Protein AF-A0A399CWS2-F1 (afdb_monomer_lite)

Sequence (93 aa):
MTEQEFKNSVLPFSRKLYPMLKRILREEEETRDALQDLIVKLWNKRHELKKCQNQKAYIFTVARNYCFDLLKKKRTARFSENGELLFFNGRSR

Organism: NCBI:txid1628158

Structure (mmCIF, N/CA/C/O backbone):
data_AF-A0A399CWS2-F1
#
_entry.id   AF-A0A399CWS2-F1
#
loop_
_atom_site.group_PDB
_atom_site.id
_atom_site.type_symbol
_atom_site.label_atom_id
_atom_site.label_alt_id
_atom_site.label_comp_id
_atom_site.label_asym_id
_atom_site.label_entity_id
_atom_site.label_seq_id
_atom_site.pdbx_PDB_ins_code
_atom_site.Cartn_x
_atom_site.Cartn_y
_atom_site.Cartn_z
_atom_site.occupancy
_atom_site.B_iso_or_equiv
_atom_site.auth_seq_id
_atom_site.auth_comp_id
_atom_site.auth_asym_id
_atom_site.auth_atom_id
_atom_site.pdbx_PDB_model_num
ATOM 1 N N . MET A 1 1 ? -9.969 10.367 10.272 1.00 83.31 1 MET A N 1
ATOM 2 C CA . MET A 1 1 ? -9.001 9.572 11.045 1.00 83.31 1 MET A CA 1
ATOM 3 C C . MET A 1 1 ? -7.849 10.497 11.364 1.00 83.31 1 MET A C 1
ATOM 5 O O . MET A 1 1 ? -7.444 11.225 10.459 1.00 83.31 1 MET A O 1
ATOM 9 N N . THR A 1 2 ? -7.416 10.536 12.618 1.00 90.69 2 THR A N 1
ATOM 10 C CA . THR A 1 2 ? -6.259 11.329 13.053 1.00 90.69 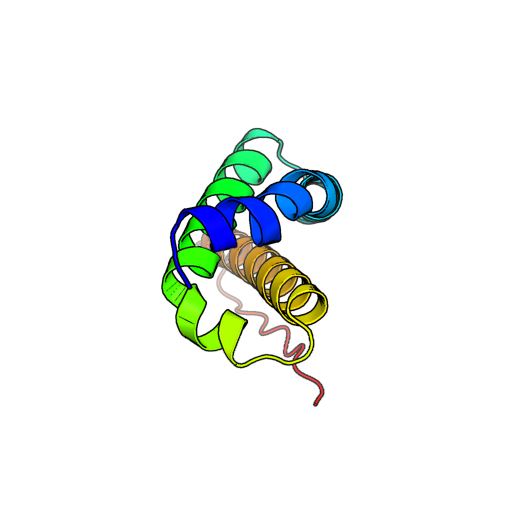2 THR A CA 1
ATOM 11 C C . THR A 1 2 ? -4.953 10.641 12.646 1.00 90.69 2 THR A C 1
ATOM 13 O O . THR A 1 2 ? -4.945 9.483 12.221 1.00 90.69 2 THR A O 1
ATOM 16 N N . GLU A 1 3 ? -3.833 11.351 12.758 1.00 87.94 3 GLU A N 1
ATOM 17 C CA . GLU A 1 3 ? -2.509 10.794 12.466 1.00 87.94 3 GLU A CA 1
ATOM 18 C C . GLU A 1 3 ? -2.169 9.599 13.365 1.00 87.94 3 GLU A C 1
ATOM 20 O O . GLU A 1 3 ? -1.711 8.565 12.882 1.00 87.94 3 GLU A O 1
ATOM 25 N N . GLN A 1 4 ? -2.457 9.708 14.662 1.00 88.69 4 GLN A N 1
ATOM 26 C CA . GLN A 1 4 ? -2.195 8.645 15.634 1.00 88.69 4 GLN A CA 1
ATOM 27 C C . GLN A 1 4 ? -3.041 7.394 15.360 1.00 88.69 4 GLN A C 1
ATOM 29 O O . GLN A 1 4 ? -2.513 6.283 15.369 1.00 88.69 4 GLN A O 1
ATOM 34 N N . GLU A 1 5 ? -4.330 7.559 15.040 1.00 87.56 5 GLU A N 1
ATOM 35 C CA . GLU A 1 5 ? -5.205 6.439 14.663 1.00 87.56 5 GLU A CA 1
ATOM 36 C C . GLU A 1 5 ? -4.676 5.705 13.419 1.00 87.56 5 GLU A C 1
ATOM 38 O O . GLU A 1 5 ? -4.647 4.474 13.381 1.00 87.56 5 GLU A O 1
ATOM 43 N N . PHE A 1 6 ? -4.216 6.451 12.409 1.00 88.88 6 PHE A N 1
ATOM 44 C CA . PHE A 1 6 ? -3.629 5.856 11.210 1.00 88.88 6 PHE A CA 1
ATOM 45 C C . PHE A 1 6 ? -2.334 5.117 11.525 1.00 88.88 6 PHE A C 1
ATOM 47 O O . PHE A 1 6 ? -2.152 3.998 11.053 1.00 88.88 6 PHE A O 1
ATOM 54 N N . LYS A 1 7 ? -1.449 5.711 12.333 1.00 88.00 7 LYS A N 1
ATOM 55 C CA . LYS A 1 7 ? -0.189 5.075 12.728 1.00 88.00 7 LYS A CA 1
ATOM 56 C C . LYS A 1 7 ? -0.444 3.737 13.425 1.00 88.00 7 LYS A C 1
ATOM 58 O O . LYS A 1 7 ? 0.172 2.742 13.058 1.00 88.00 7 LYS A O 1
ATOM 63 N N . ASN A 1 8 ? -1.412 3.686 14.336 1.00 88.44 8 ASN A N 1
ATOM 64 C CA . ASN A 1 8 ? -1.738 2.475 15.091 1.00 88.44 8 ASN A CA 1
ATOM 65 C C . ASN A 1 8 ? -2.480 1.417 14.262 1.00 88.44 8 ASN A C 1
ATOM 67 O O . ASN A 1 8 ? -2.293 0.224 14.490 1.00 88.44 8 ASN A O 1
ATOM 71 N N . SER A 1 9 ? -3.309 1.831 13.299 1.00 85.00 9 SER A N 1
ATOM 72 C CA . SER A 1 9 ? -4.054 0.893 12.454 1.00 85.00 9 SER A CA 1
ATOM 73 C C . SER A 1 9 ? -3.228 0.418 11.258 1.00 85.00 9 SER A C 1
ATOM 75 O O . SER A 1 9 ? -3.133 -0.779 11.024 1.00 85.00 9 SER A O 1
ATOM 77 N N . VAL A 1 10 ? -2.584 1.322 10.512 1.00 86.88 10 VAL A N 1
ATOM 78 C CA . VAL A 1 10 ? -2.008 1.045 9.185 1.00 86.88 10 VAL A CA 1
ATOM 79 C C . VAL A 1 10 ? -0.536 0.627 9.230 1.00 86.88 10 VAL A C 1
ATOM 81 O O . VAL A 1 10 ? -0.167 -0.311 8.524 1.00 86.88 10 VAL A O 1
ATOM 84 N N . LEU A 1 11 ? 0.310 1.236 10.073 1.00 86.62 11 LEU A N 1
ATOM 85 C CA . LEU A 1 11 ? 1.746 0.891 10.111 1.00 86.62 11 LEU A CA 1
ATOM 86 C C . LEU A 1 11 ? 2.039 -0.577 10.466 1.00 86.62 11 LEU A C 1
ATOM 88 O O . LEU A 1 11 ? 2.959 -1.148 9.874 1.00 86.62 11 LEU A O 1
ATOM 92 N N . PRO A 1 12 ? 1.275 -1.253 11.349 1.00 89.50 12 PRO A N 1
ATOM 93 C CA . PRO A 1 12 ? 1.472 -2.682 11.588 1.00 89.50 12 PRO A CA 1
ATOM 94 C C . PRO A 1 12 ? 1.264 -3.544 10.335 1.00 89.50 12 PRO A C 1
ATOM 96 O O . PRO A 1 12 ? 1.839 -4.632 10.233 1.00 89.50 12 PRO A O 1
ATOM 99 N N . PHE A 1 13 ? 0.471 -3.076 9.361 1.00 88.19 13 PHE A N 1
ATOM 100 C CA . PHE A 1 13 ? 0.304 -3.780 8.091 1.00 88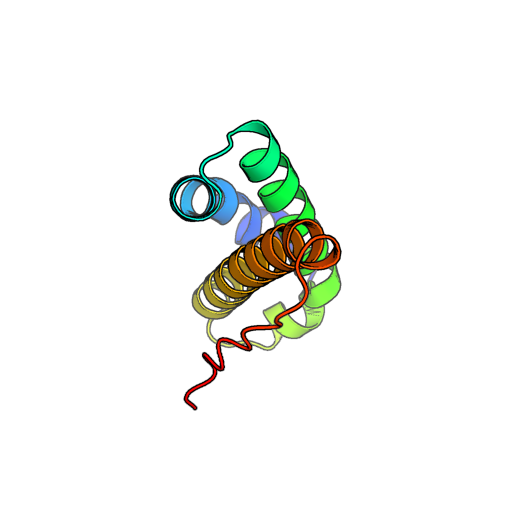.19 13 PHE A CA 1
ATOM 101 C C . PHE A 1 13 ? 1.539 -3.685 7.208 1.00 88.19 13 PHE A C 1
ATOM 103 O O . PHE A 1 13 ? 1.748 -4.613 6.438 1.00 88.19 13 PHE A O 1
ATOM 110 N N . SER A 1 14 ? 2.402 -2.675 7.350 1.00 87.62 14 SER A N 1
ATOM 111 C CA . SER A 1 14 ? 3.624 -2.557 6.543 1.00 87.62 14 SER A CA 1
ATOM 112 C C . SER A 1 14 ? 4.481 -3.824 6.613 1.00 87.62 14 SER A C 1
ATOM 114 O O . SER A 1 14 ? 4.878 -4.364 5.582 1.00 87.62 14 SER A O 1
ATOM 116 N N . ARG A 1 15 ? 4.658 -4.389 7.818 1.00 88.12 15 ARG A N 1
ATOM 117 C CA . ARG A 1 15 ? 5.380 -5.660 8.017 1.00 88.12 15 ARG A CA 1
ATOM 118 C C . ARG A 1 15 ? 4.691 -6.860 7.360 1.00 88.12 15 ARG A C 1
ATOM 120 O O . ARG A 1 15 ? 5.364 -7.785 6.925 1.00 88.12 15 ARG A O 1
ATOM 127 N N . LYS A 1 16 ? 3.356 -6.857 7.283 1.00 89.12 16 LYS A N 1
ATOM 128 C CA . LYS A 1 16 ? 2.559 -7.940 6.674 1.00 89.12 16 LYS A CA 1
ATOM 129 C C . LYS A 1 16 ? 2.446 -7.812 5.156 1.00 89.12 16 LYS A C 1
ATOM 131 O O . LYS A 1 16 ? 2.299 -8.812 4.462 1.00 89.12 16 LYS A O 1
ATOM 136 N N . LEU A 1 17 ? 2.493 -6.586 4.650 1.00 90.62 17 LEU A N 1
ATOM 137 C CA . LEU A 1 17 ? 2.409 -6.268 3.233 1.00 90.62 17 LEU A CA 1
ATOM 138 C C . LEU A 1 17 ? 3.753 -6.488 2.542 1.00 90.62 17 LEU A C 1
ATOM 140 O O . LEU A 1 17 ? 3.767 -6.987 1.422 1.00 90.62 17 LEU A O 1
ATOM 144 N N . TYR A 1 18 ? 4.872 -6.201 3.212 1.00 91.81 18 TYR A N 1
ATOM 145 C CA . TYR A 1 18 ? 6.201 -6.287 2.604 1.00 91.81 18 TYR A CA 1
ATOM 146 C C . TYR A 1 18 ? 6.496 -7.634 1.909 1.00 91.81 18 TYR A C 1
ATOM 148 O O . TYR A 1 18 ? 6.845 -7.604 0.730 1.00 91.81 18 TYR A O 1
ATOM 156 N N . PRO A 1 19 ? 6.269 -8.820 2.521 1.00 91.25 19 PRO A N 1
ATOM 157 C CA . PRO A 1 19 ? 6.507 -10.095 1.835 1.00 91.25 19 PRO A CA 1
ATOM 158 C C . PRO A 1 19 ? 5.614 -10.294 0.603 1.00 91.25 19 PRO A C 1
ATOM 160 O O . PRO A 1 19 ? 6.037 -10.882 -0.393 1.00 91.25 19 PRO A O 1
ATOM 163 N N . MET A 1 20 ? 4.375 -9.787 0.645 1.00 91.00 20 MET A N 1
ATOM 164 C CA . MET A 1 20 ? 3.458 -9.834 -0.495 1.00 91.00 20 MET A CA 1
ATOM 165 C C . MET A 1 20 ? 3.962 -8.950 -1.638 1.00 91.00 20 MET A C 1
ATOM 167 O O . MET A 1 20 ? 4.013 -9.419 -2.774 1.00 91.00 20 MET A O 1
ATOM 171 N N . LEU A 1 21 ? 4.341 -7.704 -1.340 1.00 91.19 21 LEU A N 1
ATOM 172 C CA . LEU A 1 21 ? 4.884 -6.761 -2.321 1.00 91.19 21 LEU A CA 1
ATOM 173 C C . LEU A 1 21 ? 6.177 -7.318 -2.930 1.00 91.19 21 LEU A C 1
ATOM 175 O O . LEU A 1 21 ? 6.278 -7.398 -4.152 1.00 91.19 21 LEU A O 1
ATOM 179 N N . LYS A 1 22 ? 7.101 -7.817 -2.098 1.00 92.62 22 LYS A N 1
ATOM 180 C CA . LYS A 1 22 ? 8.373 -8.411 -2.536 1.00 92.62 22 LYS A CA 1
ATOM 181 C C . LYS A 1 22 ? 8.170 -9.588 -3.481 1.00 92.62 22 LYS A C 1
ATOM 183 O O . LYS A 1 22 ? 8.867 -9.695 -4.485 1.00 92.62 22 LYS A O 1
ATOM 188 N N . ARG A 1 23 ? 7.180 -10.449 -3.216 1.00 89.81 23 ARG A N 1
ATOM 189 C CA . ARG A 1 23 ? 6.852 -11.579 -4.100 1.00 89.81 23 ARG A CA 1
ATOM 190 C C . ARG A 1 23 ? 6.329 -11.129 -5.470 1.00 89.81 23 ARG A C 1
ATOM 192 O O . ARG A 1 23 ? 6.538 -11.834 -6.454 1.00 89.81 23 ARG A O 1
ATOM 199 N N . ILE A 1 24 ? 5.635 -9.992 -5.535 1.00 86.81 24 ILE A N 1
ATOM 200 C CA . ILE A 1 24 ? 5.048 -9.470 -6.776 1.00 86.81 24 ILE A CA 1
ATOM 201 C C . ILE A 1 24 ? 6.078 -8.655 -7.575 1.00 86.81 24 ILE A C 1
ATOM 203 O O . ILE A 1 24 ? 6.208 -8.871 -8.778 1.00 86.81 24 ILE A O 1
ATOM 207 N N . LEU A 1 25 ? 6.815 -7.755 -6.917 1.00 87.06 25 LEU A N 1
ATOM 208 C CA . LEU A 1 25 ? 7.745 -6.807 -7.547 1.00 87.06 25 LEU A CA 1
ATOM 209 C C . LEU A 1 25 ? 9.150 -7.385 -7.772 1.00 87.06 25 LEU A C 1
ATOM 211 O O . LEU A 1 25 ? 9.840 -6.958 -8.691 1.00 87.06 25 LEU A O 1
ATOM 215 N N . ARG A 1 26 ? 9.546 -8.404 -6.995 1.00 87.44 26 ARG A N 1
ATOM 216 C CA . ARG A 1 26 ? 10.839 -9.124 -7.037 1.00 87.44 26 ARG A CA 1
ATOM 217 C C . ARG A 1 26 ? 12.061 -8.289 -6.637 1.00 87.44 26 ARG A C 1
ATOM 219 O O . ARG A 1 26 ? 12.938 -8.819 -5.958 1.00 87.44 26 ARG A O 1
ATOM 226 N N . GLU A 1 27 ? 12.082 -6.996 -6.930 1.00 89.31 27 GLU A N 1
ATOM 227 C CA . GLU A 1 27 ? 13.164 -6.072 -6.573 1.00 89.31 27 GLU A CA 1
ATOM 228 C C . GLU A 1 27 ? 13.001 -5.492 -5.167 1.00 89.31 27 GLU A C 1
ATOM 230 O O . GLU A 1 27 ? 11.895 -5.183 -4.732 1.00 89.31 27 GLU A O 1
ATOM 235 N N . GLU A 1 28 ? 14.095 -5.389 -4.406 1.00 89.50 28 GLU A N 1
ATOM 236 C CA . GLU A 1 28 ? 14.035 -4.938 -3.006 1.00 89.50 28 GLU A CA 1
ATOM 237 C C . GLU A 1 28 ? 13.827 -3.434 -2.868 1.00 89.50 28 GLU A C 1
ATOM 239 O O . GLU A 1 28 ? 12.933 -3.017 -2.133 1.00 89.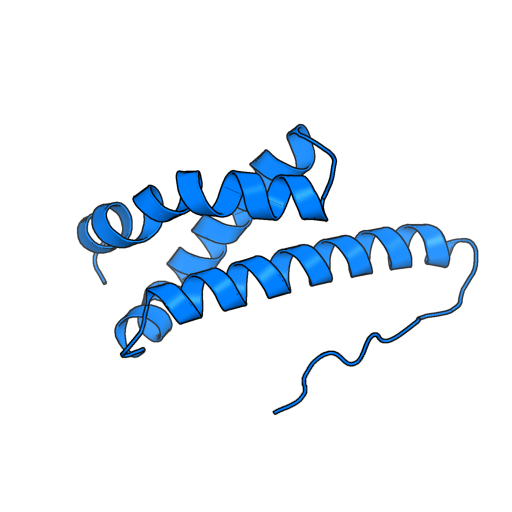50 28 GLU A O 1
ATOM 244 N N . GLU A 1 29 ? 14.616 -2.649 -3.601 1.00 90.00 29 GLU A N 1
ATOM 245 C CA . GLU A 1 29 ? 14.498 -1.188 -3.650 1.00 90.00 29 GLU A CA 1
ATOM 246 C C . GLU A 1 29 ? 13.078 -0.787 -4.062 1.00 90.00 29 GLU A C 1
ATOM 248 O O . GLU A 1 29 ? 12.366 -0.124 -3.313 1.00 90.00 29 GLU A O 1
ATOM 253 N N . GLU A 1 30 ? 12.585 -1.340 -5.175 1.00 88.00 30 GLU A N 1
ATOM 254 C CA . GLU A 1 30 ? 11.228 -1.054 -5.645 1.00 88.00 30 GLU A CA 1
ATOM 255 C C . GLU A 1 30 ? 10.153 -1.495 -4.645 1.00 88.00 30 GLU A C 1
ATOM 257 O O . GLU A 1 30 ? 9.125 -0.841 -4.509 1.00 88.00 30 GLU A O 1
ATOM 262 N N . THR A 1 31 ? 10.362 -2.601 -3.926 1.00 91.44 31 THR A N 1
ATOM 263 C CA . THR A 1 31 ? 9.413 -3.037 -2.894 1.00 91.44 31 THR A CA 1
ATOM 264 C C . THR A 1 31 ? 9.322 -2.016 -1.765 1.00 91.44 31 THR A C 1
ATOM 266 O O . THR A 1 31 ? 8.218 -1.751 -1.281 1.00 91.44 31 THR A O 1
ATOM 269 N N . ARG A 1 32 ? 10.458 -1.456 -1.333 1.00 91.62 32 ARG A N 1
ATOM 270 C CA . ARG A 1 32 ? 10.498 -0.424 -0.291 1.00 91.62 32 ARG A CA 1
ATOM 271 C C . ARG A 1 32 ? 9.805 0.851 -0.758 1.00 91.62 32 ARG A C 1
ATOM 273 O O . ARG A 1 32 ? 8.911 1.322 -0.054 1.00 91.62 32 ARG A O 1
ATOM 280 N N . ASP A 1 33 ? 10.122 1.321 -1.959 1.00 92.25 33 ASP A N 1
ATOM 281 C CA . ASP A 1 33 ? 9.492 2.507 -2.549 1.00 92.25 33 ASP A CA 1
ATOM 282 C C . ASP A 1 33 ? 7.984 2.309 -2.727 1.00 92.25 33 ASP A C 1
ATOM 284 O O . ASP A 1 33 ? 7.167 3.120 -2.288 1.00 92.25 33 ASP A O 1
ATOM 288 N N . ALA A 1 34 ? 7.583 1.159 -3.271 1.00 91.88 34 ALA A N 1
ATOM 289 C CA . ALA A 1 34 ? 6.182 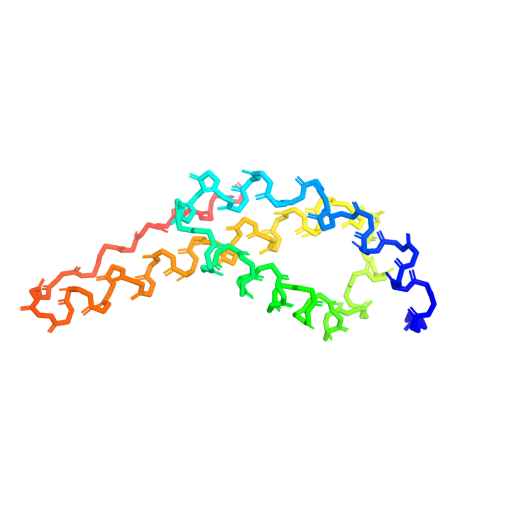0.825 -3.460 1.00 91.88 34 ALA A CA 1
ATOM 290 C C . ALA A 1 34 ? 5.417 0.746 -2.132 1.00 91.88 34 ALA A C 1
ATOM 292 O O . ALA A 1 34 ? 4.256 1.157 -2.052 1.00 91.88 34 ALA A O 1
ATOM 293 N N . LEU A 1 35 ? 6.042 0.215 -1.078 1.00 93.25 35 LEU A N 1
ATOM 294 C CA . LEU A 1 35 ? 5.441 0.188 0.249 1.00 93.25 35 LEU A CA 1
ATOM 295 C C . LEU A 1 35 ? 5.265 1.608 0.800 1.00 93.25 35 LEU A C 1
ATOM 297 O O . LEU A 1 35 ? 4.202 1.911 1.344 1.00 93.25 35 LEU A O 1
ATOM 301 N N . GLN A 1 36 ? 6.263 2.477 0.638 1.00 92.12 36 GLN A N 1
ATOM 302 C CA . GLN A 1 36 ? 6.203 3.877 1.057 1.00 92.12 36 GLN A CA 1
ATOM 303 C C . GLN A 1 36 ? 5.034 4.605 0.372 1.00 92.12 36 GLN A C 1
ATOM 305 O O . GLN A 1 36 ? 4.158 5.159 1.045 1.00 92.12 36 GLN A O 1
ATOM 310 N N . ASP A 1 37 ? 4.960 4.518 -0.956 1.00 93.38 37 ASP A N 1
ATOM 311 C CA . ASP A 1 37 ? 3.900 5.125 -1.765 1.00 93.38 37 ASP A CA 1
ATOM 312 C C . ASP A 1 37 ? 2.516 4.594 -1.400 1.00 93.38 37 ASP A C 1
ATOM 314 O O . ASP A 1 37 ? 1.537 5.343 -1.322 1.00 93.38 37 ASP A O 1
ATOM 318 N N . LEU A 1 38 ? 2.416 3.289 -1.143 1.00 93.38 38 LEU A N 1
ATOM 319 C CA . LEU A 1 38 ? 1.176 2.659 -0.718 1.00 93.38 38 LEU A CA 1
ATOM 320 C C . LEU A 1 38 ? 0.679 3.242 0.610 1.00 93.38 38 LEU A C 1
ATOM 322 O O . LEU A 1 38 ? -0.514 3.524 0.741 1.00 93.38 38 LEU A O 1
ATOM 326 N N . ILE A 1 39 ? 1.566 3.447 1.585 1.00 92.00 39 ILE A N 1
ATOM 327 C CA . ILE A 1 39 ? 1.205 4.038 2.879 1.00 92.00 39 ILE A CA 1
ATOM 328 C C . ILE A 1 39 ? 0.724 5.482 2.694 1.00 92.00 39 ILE A C 1
ATOM 330 O O . ILE A 1 39 ? -0.326 5.842 3.231 1.00 92.00 39 ILE A O 1
ATOM 334 N N . VAL A 1 40 ? 1.405 6.281 1.868 1.00 92.50 40 VAL A N 1
ATOM 335 C CA . VAL A 1 40 ? 0.962 7.645 1.519 1.00 92.50 40 VAL A CA 1
ATOM 336 C C . VAL A 1 40 ? -0.410 7.619 0.833 1.00 92.50 40 VAL A C 1
ATOM 338 O O . VAL A 1 40 ? -1.311 8.392 1.171 1.00 92.50 40 VAL A O 1
ATOM 341 N N . LYS A 1 41 ? -0.631 6.677 -0.086 1.00 91.81 41 LYS A N 1
ATOM 342 C CA . LYS A 1 41 ? -1.913 6.500 -0.781 1.00 91.81 41 LYS A CA 1
ATOM 343 C C . LYS A 1 41 ? -3.045 6.132 0.180 1.00 91.81 41 LYS A C 1
ATOM 345 O O . LYS A 1 41 ? -4.153 6.658 0.055 1.00 91.81 41 LYS A O 1
ATOM 350 N N . LEU A 1 42 ? -2.775 5.264 1.154 1.00 92.00 42 LEU A N 1
ATOM 351 C CA . LEU A 1 42 ? -3.726 4.900 2.207 1.00 92.00 42 LEU A CA 1
ATOM 352 C C . LEU A 1 42 ? -4.030 6.085 3.129 1.00 92.00 42 LEU A C 1
ATOM 354 O O . LEU A 1 42 ? -5.186 6.271 3.510 1.00 92.00 42 LEU A O 1
ATOM 358 N N . TRP A 1 43 ? -3.035 6.919 3.441 1.00 92.69 43 TRP A N 1
ATOM 359 C CA . TRP A 1 43 ? -3.231 8.151 4.207 1.00 92.69 43 TRP A CA 1
ATOM 360 C C . TRP A 1 43 ? -4.137 9.146 3.475 1.00 92.69 43 TRP A C 1
ATOM 362 O O . TRP A 1 43 ? -5.072 9.701 4.060 1.00 92.69 43 TRP A O 1
ATOM 372 N N . ASN A 1 44 ? -3.936 9.329 2.171 1.00 91.81 44 ASN A N 1
ATOM 373 C CA . ASN A 1 44 ? -4.804 10.183 1.358 1.00 91.81 44 ASN A CA 1
ATOM 374 C C . ASN A 1 44 ? -6.245 9.648 1.319 1.00 91.81 44 ASN A C 1
ATOM 376 O O . ASN A 1 44 ? -7.202 10.418 1.379 1.00 91.81 44 ASN A O 1
ATOM 380 N N . LYS A 1 45 ? -6.409 8.321 1.344 1.00 89.62 45 LYS A N 1
ATOM 381 C CA . LYS A 1 45 ? -7.705 7.627 1.394 1.00 89.62 45 LYS A CA 1
ATOM 382 C C . LYS A 1 45 ? -8.212 7.339 2.811 1.00 89.62 45 LYS A C 1
ATOM 384 O O . LYS A 1 45 ? -9.180 6.599 2.980 1.00 89.62 45 LYS A O 1
ATOM 389 N N . ARG A 1 46 ? -7.633 7.953 3.850 1.00 90.94 46 ARG A N 1
ATOM 390 C CA . ARG A 1 46 ? -7.990 7.707 5.264 1.00 90.94 46 ARG A CA 1
ATOM 391 C C . ARG A 1 46 ? -9.474 7.902 5.586 1.00 90.94 46 ARG A C 1
ATOM 393 O O . ARG A 1 46 ? -9.994 7.266 6.501 1.00 90.94 46 ARG A O 1
ATOM 400 N N . HIS A 1 47 ? -10.158 8.784 4.858 1.00 89.06 47 HIS A N 1
ATOM 401 C CA . HIS A 1 47 ? -11.594 9.015 5.022 1.00 89.06 47 HIS A CA 1
ATOM 402 C C . HIS A 1 47 ? -12.432 7.856 4.469 1.00 89.06 47 HIS A C 1
ATOM 404 O O . HIS A 1 47 ? -13.405 7.468 5.108 1.00 89.06 47 HIS A O 1
ATOM 410 N N . GLU A 1 48 ? -12.039 7.275 3.332 1.00 88.31 48 GLU A N 1
ATOM 411 C CA . GLU A 1 48 ? -12.657 6.060 2.784 1.00 88.31 48 GLU A CA 1
ATOM 412 C C . GLU A 1 48 ? -12.380 4.865 3.697 1.00 88.31 48 GLU A C 1
ATOM 414 O O . GLU A 1 48 ? -13.303 4.149 4.074 1.00 88.31 48 GLU A O 1
ATOM 419 N N . LEU A 1 49 ? -11.126 4.710 4.139 1.00 87.00 49 LEU A N 1
ATOM 420 C CA . LEU A 1 49 ? -10.722 3.629 5.035 1.00 87.00 49 LEU A CA 1
ATOM 421 C C . LEU A 1 49 ? -11.545 3.627 6.331 1.00 87.00 49 LEU A C 1
ATOM 423 O O . LEU A 1 49 ? -11.967 2.568 6.784 1.00 87.00 49 LEU A O 1
ATOM 427 N N . LYS A 1 50 ? -11.830 4.806 6.903 1.00 86.12 50 LYS A N 1
ATOM 428 C CA . LYS A 1 50 ? -12.666 4.929 8.109 1.00 86.12 50 LYS A CA 1
ATOM 429 C C . LYS A 1 50 ? -14.129 4.523 7.872 1.00 86.12 50 LYS A C 1
ATOM 431 O O . LYS A 1 50 ? -14.778 4.087 8.814 1.00 86.12 50 LYS A O 1
ATOM 436 N N . LYS A 1 51 ? -14.645 4.659 6.645 1.00 87.38 51 LYS A N 1
ATOM 437 C CA . LYS A 1 51 ? -16.017 4.256 6.280 1.00 87.38 51 LYS A CA 1
ATOM 438 C C . LYS A 1 51 ? -16.141 2.752 6.021 1.00 87.38 51 LYS A C 1
ATOM 440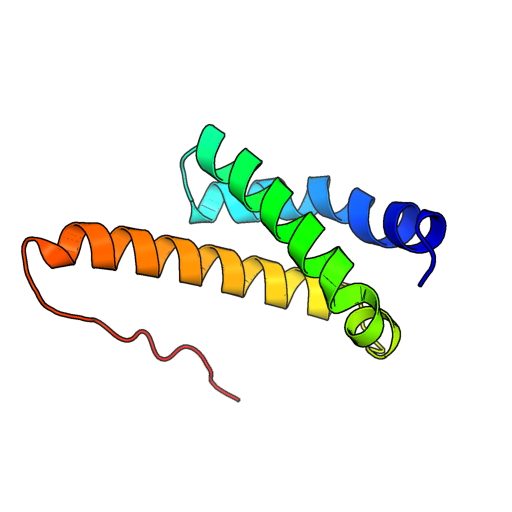 O O . LYS A 1 51 ? -17.242 2.215 6.082 1.00 87.38 51 LYS A O 1
ATOM 445 N N . CYS A 1 52 ? -15.040 2.066 5.720 1.00 86.44 52 CYS A N 1
ATOM 446 C CA . CYS A 1 52 ? -15.051 0.627 5.495 1.00 86.44 52 CYS A CA 1
ATOM 447 C C . CYS A 1 52 ? -15.215 -0.137 6.816 1.00 86.44 52 CYS A C 1
ATOM 449 O O . CYS A 1 52 ? -14.403 0.022 7.725 1.00 86.44 52 CYS A O 1
ATOM 451 N N . GLN A 1 53 ? -16.189 -1.052 6.878 1.00 83.81 53 GLN A N 1
ATOM 452 C CA . GLN A 1 53 ? -16.311 -1.996 7.999 1.00 83.81 53 GLN A CA 1
ATOM 453 C C . GLN A 1 53 ? -15.043 -2.846 8.170 1.00 83.81 53 GLN A C 1
ATOM 455 O O . GLN A 1 53 ? -14.592 -3.074 9.288 1.00 83.81 53 GLN A O 1
ATOM 460 N N . ASN A 1 54 ? -14.436 -3.290 7.061 1.00 88.12 54 ASN A N 1
ATOM 461 C CA . ASN A 1 54 ? -13.225 -4.106 7.082 1.00 88.12 54 ASN A CA 1
ATOM 462 C C . ASN A 1 54 ? -12.019 -3.351 6.506 1.00 88.12 54 ASN A C 1
ATOM 464 O O . ASN A 1 54 ? -11.663 -3.484 5.332 1.00 88.12 54 ASN A O 1
ATOM 468 N N . GLN A 1 55 ? -11.362 -2.576 7.369 1.00 87.94 55 GLN A N 1
ATOM 469 C CA . GLN A 1 55 ? -10.151 -1.822 7.029 1.00 87.94 55 GLN A CA 1
ATOM 470 C C . GLN A 1 55 ? -9.025 -2.726 6.512 1.00 87.94 55 GLN A C 1
ATOM 472 O O . GLN A 1 55 ? -8.324 -2.363 5.570 1.00 87.94 55 GLN A O 1
ATOM 477 N N . LYS A 1 56 ? -8.878 -3.932 7.080 1.00 88.25 56 LYS A N 1
ATOM 478 C CA . LYS A 1 56 ? -7.821 -4.876 6.690 1.00 88.25 56 LYS A CA 1
ATOM 479 C C . LYS A 1 56 ? -7.995 -5.311 5.239 1.00 88.25 56 LYS A C 1
ATOM 481 O O . LYS A 1 56 ? -7.064 -5.197 4.448 1.00 88.25 56 LYS A O 1
ATOM 486 N N . ALA A 1 57 ? -9.196 -5.769 4.884 1.00 89.44 57 ALA A N 1
ATOM 487 C CA . ALA A 1 57 ? -9.508 -6.202 3.525 1.00 89.44 57 ALA A CA 1
ATOM 488 C C . ALA A 1 57 ? -9.297 -5.072 2.507 1.00 89.44 57 ALA A C 1
ATOM 490 O O . ALA A 1 57 ? -8.719 -5.302 1.442 1.00 89.44 57 ALA A O 1
ATOM 491 N N . TYR A 1 58 ? -9.686 -3.841 2.857 1.00 90.75 58 TYR A N 1
ATOM 492 C CA . TYR A 1 58 ? -9.451 -2.672 2.012 1.00 90.75 58 TYR A CA 1
ATOM 493 C C . TYR A 1 58 ? -7.952 -2.418 1.792 1.00 90.75 58 TYR A C 1
ATOM 495 O O . TYR A 1 58 ? -7.520 -2.302 0.647 1.00 90.75 58 TYR A O 1
ATOM 503 N N . ILE A 1 59 ? -7.142 -2.413 2.858 1.00 90.69 59 ILE A N 1
ATOM 504 C CA . ILE A 1 59 ? -5.685 -2.213 2.777 1.00 90.69 59 ILE A CA 1
ATOM 505 C C . ILE A 1 59 ? -5.037 -3.256 1.858 1.00 90.69 59 ILE A C 1
ATOM 507 O O . ILE A 1 59 ? -4.302 -2.889 0.943 1.00 90.69 59 ILE A O 1
ATOM 511 N N . PHE A 1 60 ? -5.344 -4.543 2.047 1.00 89.81 60 PHE A N 1
ATOM 512 C CA . PHE A 1 60 ? -4.796 -5.614 1.206 1.00 89.81 60 PHE A CA 1
ATOM 513 C C . PHE A 1 60 ? -5.238 -5.502 -0.258 1.00 89.81 60 PHE A C 1
ATOM 515 O O . PHE A 1 60 ? -4.443 -5.751 -1.164 1.00 89.81 60 PHE A O 1
ATOM 522 N N . THR A 1 61 ? -6.483 -5.090 -0.501 1.00 90.88 61 THR A N 1
ATOM 523 C CA . THR A 1 61 ? -7.005 -4.878 -1.858 1.00 90.88 61 THR A CA 1
ATOM 524 C C . THR A 1 61 ? -6.277 -3.730 -2.554 1.00 90.88 61 THR A C 1
ATOM 526 O O . THR A 1 61 ? -5.827 -3.882 -3.690 1.00 90.88 61 THR A O 1
ATOM 529 N N . VAL A 1 62 ? -6.101 -2.595 -1.869 1.00 91.06 62 VAL A N 1
ATOM 530 C CA . VAL A 1 62 ? -5.361 -1.441 -2.401 1.00 91.06 62 VAL A CA 1
ATOM 531 C C . VAL A 1 62 ? -3.897 -1.804 -2.651 1.00 91.06 62 VAL A C 1
ATOM 533 O O . VAL A 1 62 ? -3.378 -1.476 -3.715 1.00 91.06 62 VAL A O 1
ATOM 536 N N . ALA A 1 63 ? -3.258 -2.526 -1.727 1.00 91.50 63 ALA A N 1
ATOM 537 C CA . ALA A 1 63 ? -1.876 -2.983 -1.861 1.00 91.50 63 ALA A CA 1
ATOM 538 C C . ALA A 1 63 ? -1.674 -3.874 -3.091 1.00 91.50 63 ALA A C 1
ATOM 540 O O . ALA A 1 63 ? -0.782 -3.636 -3.904 1.00 91.50 63 ALA A O 1
ATOM 541 N N . ARG A 1 64 ? -2.541 -4.878 -3.257 1.00 88.88 64 ARG A N 1
ATOM 542 C CA . ARG A 1 64 ? -2.502 -5.799 -4.394 1.00 88.88 64 ARG A CA 1
ATOM 543 C C . ARG A 1 64 ? -2.702 -5.055 -5.715 1.00 88.88 64 ARG A C 1
ATOM 545 O O . ARG A 1 64 ? -1.901 -5.234 -6.628 1.00 88.88 64 ARG A O 1
ATOM 552 N N . ASN A 1 65 ? -3.729 -4.207 -5.802 1.00 89.81 65 ASN A N 1
ATOM 553 C CA . ASN A 1 65 ? -3.998 -3.415 -7.006 1.00 89.81 65 ASN A CA 1
ATOM 554 C C . ASN A 1 65 ? -2.816 -2.504 -7.348 1.00 89.81 65 ASN A C 1
ATOM 556 O O . ASN A 1 65 ? -2.415 -2.437 -8.503 1.00 89.81 65 ASN A O 1
ATOM 560 N N . TYR A 1 66 ? -2.206 -1.878 -6.339 1.00 90.81 66 TYR A N 1
ATOM 561 C CA . TYR A 1 66 ? -1.035 -1.032 -6.531 1.00 90.81 66 TYR A CA 1
ATOM 562 C C . TYR A 1 66 ? 0.155 -1.796 -7.128 1.00 90.81 66 TYR A C 1
ATOM 564 O O . TYR A 1 66 ? 0.756 -1.331 -8.092 1.00 90.81 66 TYR A O 1
ATOM 572 N N . CYS A 1 67 ? 0.450 -3.000 -6.629 1.00 89.00 67 CYS A N 1
ATOM 573 C CA . CYS A 1 67 ? 1.524 -3.825 -7.188 1.00 89.00 67 CYS A CA 1
ATOM 574 C C . CYS A 1 67 ? 1.253 -4.213 -8.648 1.00 89.00 67 CYS A C 1
ATOM 576 O O . CYS A 1 67 ? 2.159 -4.190 -9.477 1.00 89.00 67 CYS A O 1
ATOM 578 N N . PHE A 1 68 ? 0.007 -4.563 -8.979 1.00 87.06 68 PHE A N 1
ATOM 579 C CA . PHE A 1 68 ? -0.365 -4.886 -10.356 1.00 87.06 68 PHE A CA 1
ATOM 580 C C . PHE A 1 68 ? -0.281 -3.672 -11.283 1.00 87.06 68 PHE A C 1
ATOM 582 O O . PHE A 1 68 ? 0.194 -3.812 -12.409 1.00 87.06 68 PHE A O 1
ATOM 589 N N . ASP A 1 69 ? -0.668 -2.487 -10.810 1.00 87.88 69 ASP A N 1
ATOM 590 C CA . ASP A 1 69 ? -0.513 -1.238 -11.558 1.00 87.88 69 ASP A CA 1
ATOM 591 C C . ASP A 1 69 ? 0.968 -0.931 -11.832 1.00 87.88 69 ASP A C 1
ATOM 593 O O . ASP A 1 69 ? 1.316 -0.555 -12.952 1.00 87.88 69 ASP A O 1
ATOM 597 N N . LEU A 1 70 ? 1.856 -1.139 -10.850 1.00 87.31 70 LEU A N 1
ATOM 598 C CA . LEU A 1 70 ? 3.306 -0.994 -11.029 1.00 87.31 70 LEU A CA 1
ATOM 599 C C . LEU A 1 70 ? 3.853 -1.981 -12.066 1.00 87.31 70 LEU A C 1
ATOM 601 O O . LEU A 1 70 ? 4.561 -1.579 -12.989 1.00 87.31 70 LEU A O 1
ATOM 605 N N . LEU A 1 71 ? 3.462 -3.257 -11.985 1.00 85.56 71 LEU A N 1
ATOM 606 C CA . LEU A 1 71 ? 3.849 -4.260 -12.979 1.00 85.56 71 LEU A CA 1
ATOM 607 C C . LEU A 1 71 ? 3.324 -3.923 -14.378 1.00 85.56 71 LEU A C 1
ATOM 609 O O . LEU A 1 71 ? 4.043 -4.116 -15.360 1.00 85.56 71 LEU A O 1
ATOM 613 N N . LYS A 1 72 ? 2.095 -3.403 -14.482 1.00 84.44 72 LYS A N 1
ATOM 614 C CA . LYS A 1 72 ? 1.524 -2.945 -15.751 1.00 84.44 72 LYS A CA 1
ATOM 615 C C . LYS A 1 72 ? 2.333 -1.782 -16.310 1.00 84.44 72 LYS A C 1
ATOM 617 O O . LYS A 1 72 ? 2.697 -1.838 -17.474 1.00 84.44 72 LYS A O 1
ATOM 622 N N . LYS A 1 73 ? 2.680 -0.783 -15.494 1.00 83.38 73 LYS A N 1
ATOM 623 C CA . LYS A 1 73 ? 3.522 0.349 -15.914 1.00 83.38 73 LYS A CA 1
ATOM 624 C C . LYS A 1 73 ? 4.908 -0.098 -16.367 1.00 83.38 73 LYS A C 1
ATOM 626 O O . LYS A 1 73 ? 5.356 0.342 -17.416 1.00 83.38 73 LYS A O 1
ATOM 631 N N . LYS A 1 74 ? 5.555 -1.012 -15.639 1.00 78.38 74 LYS A N 1
ATOM 632 C CA . LYS A 1 74 ? 6.847 -1.594 -16.036 1.00 78.38 74 LYS A CA 1
ATOM 633 C C . LYS A 1 74 ? 6.772 -2.337 -17.361 1.00 78.38 74 LYS A C 1
ATOM 635 O O . LYS A 1 74 ? 7.656 -2.203 -18.200 1.00 78.38 74 LYS A O 1
ATOM 640 N N . ARG A 1 75 ? 5.706 -3.117 -17.549 1.00 72.81 75 ARG A N 1
ATOM 641 C CA . ARG A 1 75 ? 5.428 -3.789 -18.816 1.00 72.81 75 ARG A CA 1
ATOM 642 C C . ARG A 1 75 ? 5.193 -2.771 -19.921 1.00 72.81 75 ARG A C 1
ATOM 644 O O . ARG A 1 75 ? 5.889 -2.838 -20.914 1.00 72.81 75 ARG A O 1
ATOM 651 N N . THR A 1 76 ? 4.292 -1.808 -19.747 1.00 70.06 76 THR A N 1
ATOM 652 C CA . THR A 1 76 ? 4.018 -0.762 -20.743 1.00 70.06 76 THR A CA 1
ATOM 653 C C . THR A 1 76 ? 5.256 0.072 -21.065 1.00 70.06 76 THR A C 1
ATOM 655 O O . THR A 1 76 ? 5.442 0.400 -22.223 1.00 70.06 76 THR A O 1
ATOM 658 N N . ALA A 1 77 ? 6.137 0.355 -20.102 1.00 65.06 77 ALA A N 1
ATOM 659 C CA . ALA A 1 77 ? 7.411 1.021 -20.369 1.00 65.06 77 ALA A CA 1
ATOM 660 C C . ALA A 1 77 ? 8.315 0.176 -21.286 1.00 65.06 77 ALA A C 1
ATOM 662 O O . ALA A 1 77 ? 8.863 0.710 -22.240 1.00 65.06 77 ALA A O 1
ATOM 663 N N . ARG A 1 78 ? 8.390 -1.147 -21.067 1.00 58.19 78 ARG A N 1
ATOM 664 C CA . ARG A 1 78 ? 9.094 -2.085 -21.969 1.00 58.19 78 ARG A CA 1
ATOM 665 C C . ARG A 1 78 ? 8.377 -2.305 -23.307 1.00 58.19 78 ARG A C 1
ATOM 667 O O . ARG A 1 78 ? 9.017 -2.554 -24.316 1.00 58.19 78 ARG A O 1
ATOM 674 N N . PHE A 1 79 ? 7.047 -2.242 -23.330 1.00 53.38 79 PHE A N 1
ATOM 675 C CA . PHE A 1 79 ? 6.237 -2.391 -24.543 1.00 53.38 79 PHE A CA 1
ATOM 676 C C . PHE A 1 79 ? 6.102 -1.085 -25.325 1.00 53.38 79 PHE A C 1
ATOM 678 O O . PHE A 1 79 ? 5.732 -1.133 -26.486 1.00 53.38 79 PHE A O 1
ATOM 685 N N . SER A 1 80 ? 6.444 0.075 -24.761 1.00 49.78 80 SER A N 1
ATOM 686 C CA . SER A 1 80 ? 6.583 1.307 -25.545 1.00 49.78 80 SER A CA 1
ATOM 687 C C . SER A 1 80 ? 7.714 1.189 -26.574 1.00 49.78 80 SER A C 1
ATOM 689 O O . SER A 1 80 ? 7.739 1.961 -27.525 1.00 49.78 80 SER A O 1
ATOM 691 N N . GLU A 1 81 ? 8.602 0.202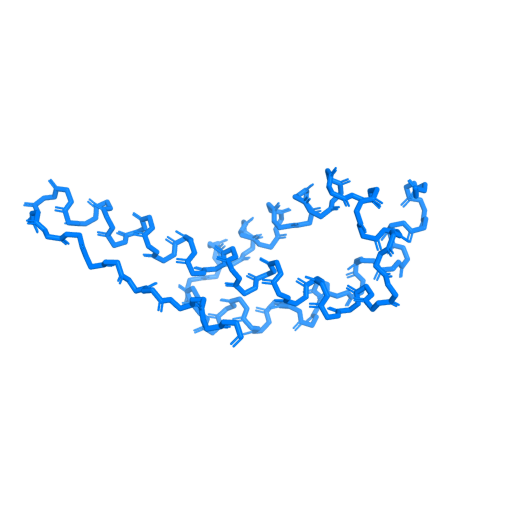 -26.414 1.00 50.78 81 GLU A N 1
ATOM 692 C CA . GLU A 1 81 ? 9.585 -0.210 -27.418 1.00 50.78 81 GLU A CA 1
ATOM 693 C C . GLU A 1 81 ? 9.029 -1.275 -28.394 1.00 50.78 81 GLU A C 1
ATOM 695 O O . GLU A 1 81 ? 9.566 -1.421 -29.482 1.00 50.78 81 GLU A O 1
ATOM 700 N N . ASN A 1 82 ? 7.943 -1.993 -28.059 1.00 47.41 82 ASN A N 1
ATOM 701 C CA . ASN A 1 82 ? 7.396 -3.141 -28.812 1.00 47.41 82 ASN A CA 1
ATOM 702 C C . ASN A 1 82 ? 5.855 -3.257 -28.668 1.00 47.41 82 ASN A C 1
ATOM 704 O O . ASN A 1 82 ? 5.350 -4.191 -28.044 1.00 47.41 82 ASN A O 1
ATOM 708 N N . GLY A 1 83 ? 5.105 -2.268 -29.157 1.00 44.75 83 GLY A N 1
ATOM 709 C CA . GLY A 1 83 ? 3.711 -2.002 -28.772 1.00 44.75 83 GLY A CA 1
ATOM 710 C C . GLY A 1 83 ? 2.695 -3.143 -28.907 1.00 44.75 83 GLY A C 1
ATOM 711 O O . GLY A 1 83 ? 2.114 -3.304 -29.967 1.00 44.75 83 GLY A O 1
ATOM 712 N N . GLU A 1 84 ? 2.342 -3.794 -27.790 1.00 42.06 84 GLU A N 1
ATOM 713 C CA . GLU A 1 84 ? 1.020 -4.405 -27.563 1.00 42.06 84 GLU A CA 1
ATOM 714 C C . GLU A 1 84 ? 0.601 -4.289 -26.080 1.00 42.06 84 GLU A C 1
ATOM 716 O O . GLU A 1 84 ? 1.289 -4.726 -25.153 1.00 42.06 84 GLU A O 1
ATOM 721 N N . LEU A 1 85 ? -0.555 -3.663 -25.831 1.00 46.22 85 LEU A N 1
ATOM 722 C CA . LEU A 1 85 ? -1.124 -3.432 -24.498 1.00 46.22 85 LEU A CA 1
ATOM 723 C C . LEU A 1 85 ? -2.033 -4.600 -24.086 1.00 46.22 85 LEU A C 1
ATOM 725 O O . LEU A 1 85 ? -3.226 -4.610 -24.381 1.00 46.22 85 LEU A O 1
ATOM 729 N N . LEU A 1 86 ? -1.503 -5.557 -23.321 1.00 44.50 86 LEU A N 1
ATOM 730 C CA . LEU A 1 86 ? -2.335 -6.584 -22.685 1.00 44.50 86 LEU A CA 1
ATOM 731 C C . LEU A 1 86 ? -3.055 -6.013 -21.453 1.00 44.50 86 LEU A C 1
ATOM 733 O O . LEU A 1 86 ? -2.497 -5.893 -20.356 1.00 44.50 86 LEU A O 1
ATOM 737 N N . PHE A 1 87 ? -4.330 -5.666 -21.629 1.00 40.94 87 PHE A N 1
ATOM 738 C CA . PHE A 1 87 ? -5.254 -5.392 -20.533 1.00 40.94 87 PHE A CA 1
ATOM 739 C C . PHE A 1 87 ? -5.592 -6.700 -19.808 1.00 40.94 87 PHE A C 1
ATOM 741 O O . PHE A 1 87 ? -6.531 -7.401 -20.171 1.00 40.94 87 PHE A O 1
ATOM 748 N N . PHE A 1 88 ? -4.860 -7.022 -18.737 1.00 43.06 88 PHE A N 1
ATOM 749 C CA . PHE A 1 88 ? -5.344 -8.008 -17.770 1.00 43.06 88 PHE A CA 1
ATOM 750 C C . PHE A 1 88 ? -6.548 -7.420 -17.031 1.00 43.06 88 PHE A C 1
ATOM 752 O O . PHE A 1 88 ? -6.419 -6.678 -16.055 1.00 43.06 88 PHE A O 1
ATOM 759 N N . ASN A 1 89 ? -7.733 -7.732 -17.547 1.00 44.84 89 ASN A N 1
ATOM 760 C CA . ASN A 1 89 ? -9.012 -7.393 -16.954 1.00 44.84 89 ASN A CA 1
ATOM 761 C C . ASN A 1 89 ? -9.266 -8.336 -15.765 1.00 44.84 89 ASN A C 1
ATOM 763 O O . ASN A 1 89 ? -9.937 -9.355 -15.871 1.00 44.84 89 ASN A O 1
ATOM 767 N N . GLY A 1 90 ? -8.648 -8.018 -14.629 1.00 41.19 90 GLY A N 1
ATOM 768 C CA . GLY A 1 90 ? -8.794 -8.732 -13.362 1.00 41.19 90 GLY A CA 1
ATOM 769 C C . GLY A 1 90 ? -9.691 -7.995 -12.369 1.00 41.19 90 GLY A C 1
ATOM 770 O O . GLY A 1 90 ? -9.342 -7.893 -11.198 1.00 41.19 90 GLY A O 1
ATOM 771 N N . ARG A 1 91 ? -10.820 -7.436 -12.819 1.00 43.12 91 ARG A N 1
ATOM 772 C CA . ARG A 1 91 ? -11.955 -7.113 -11.941 1.00 43.12 91 ARG A CA 1
ATOM 773 C C . ARG A 1 91 ? -13.110 -8.038 -12.306 1.00 43.12 91 ARG A C 1
ATOM 775 O O . ARG A 1 91 ? -14.005 -7.640 -13.042 1.00 43.12 91 ARG A O 1
ATOM 782 N N . SER A 1 92 ? -13.083 -9.266 -11.796 1.00 32.72 92 SER A N 1
ATOM 783 C CA . SER A 1 92 ? -14.346 -9.974 -11.585 1.00 32.72 92 SER A CA 1
ATOM 784 C C . SER A 1 92 ? -14.979 -9.381 -10.334 1.00 32.72 92 SER A C 1
ATOM 786 O O . SER A 1 92 ? -14.338 -9.319 -9.282 1.00 32.72 92 SER A O 1
ATOM 788 N N . ARG A 1 93 ? -16.176 -8.826 -10.531 1.00 36.94 93 ARG A N 1
ATOM 789 C CA . ARG A 1 93 ? -17.134 -8.566 -9.460 1.00 36.94 93 ARG A CA 1
ATOM 790 C C . ARG A 1 93 ? -17.485 -9.869 -8.754 1.00 36.94 93 ARG A C 1
ATOM 792 O O . ARG A 1 93 ? -17.435 -10.915 -9.437 1.00 36.94 93 ARG A O 1
#

Secondary structure (DSSP, 8-state):
--HHHHHHHHHHHHHHHHHHHHHHH--HHHHHHHHHHHHHHHHHTHHHHHH-S-HHHHHHHHHHHHHHHHHHHHHHHHHTTS-----------

Foldseek 3Di:
DDPVVLCVPPVVCLVVLLVVLCVLVVDDVVSVVLSVVLSVVCVVCVVVLVVDPDNPVVSVVSSVVSSVVVVQVVVVVVCVVPDDRDPPPPDDD

pLDDT: mean 80.87, std 17.08, range [32.72, 93.38]

Radius of gyration: 14.8 Å; chains: 1; bounding box: 32×23×44 Å

InterPro domains:
  IPR007627 RNA polymerase sigma-70 region 2 [PF04542] (14-75)
  IPR013325 RNA polymerase sigma factor, region 2 [SSF88946] (6-82)